Protein AF-A0A922X7L0-F1 (afdb_monomer)

Mean predicted aligned error: 18.0 Å

Solvent-accessible surface area (backbone atoms only — not comparable to full-atom values): 9775 Å² total; per-residue (Å²): 135,50,64,59,66,60,58,49,16,54,73,74,74,40,51,53,68,55,47,50,56,47,32,72,72,34,65,66,56,36,52,51,52,53,48,41,45,50,49,33,52,53,52,50,53,51,50,48,55,57,44,34,72,36,82,92,34,48,67,51,37,51,53,50,52,52,53,50,53,50,48,47,63,76,63,40,82,80,62,70,49,73,66,52,47,51,48,54,53,48,52,54,50,51,53,54,47,55,74,72,38,87,50,66,68,62,35,51,55,52,52,54,52,52,51,52,54,48,51,62,74,67,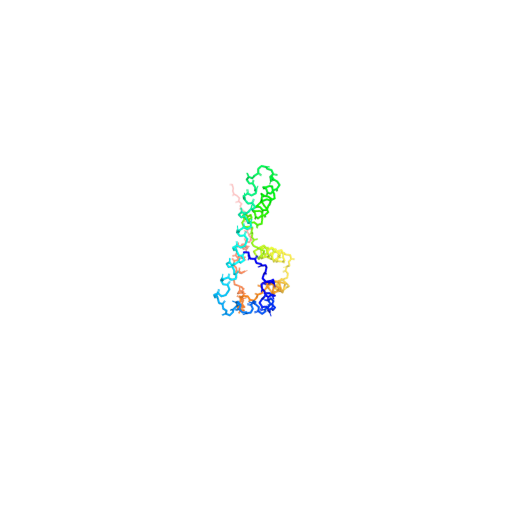50,83,79,74,79,93,69,82,78,79,78,74,88,79,82,83,86,83,85,84,86,87,87,86,85,88,81,90,87,80,86,87,91,79,89,134

Radius of gyration: 32.91 Å; Cα contacts (8 Å, |Δi|>4): 48; chains: 1; bounding box: 46×51×121 Å

Structure (mmCIF, N/CA/C/O backbone):
data_AF-A0A922X7L0-F1
#
_entry.id   AF-A0A922X7L0-F1
#
loop_
_atom_site.group_PDB
_atom_site.id
_atom_site.type_symbol
_atom_site.label_atom_id
_atom_site.label_alt_id
_atom_site.label_comp_id
_atom_site.label_asym_id
_atom_site.label_entity_id
_atom_site.label_seq_id
_atom_site.pdbx_PDB_ins_code
_atom_site.Cartn_x
_atom_site.Cartn_y
_atom_site.Cartn_z
_atom_site.occupancy
_atom_site.B_iso_or_equiv
_atom_site.auth_seq_id
_atom_site.auth_comp_id
_atom_site.auth_asym_id
_atom_site.auth_atom_id
_atom_site.pdbx_PDB_model_num
ATOM 1 N N . MET A 1 1 ? 11.886 3.133 -18.805 1.00 52.38 1 MET A N 1
ATOM 2 C CA . MET A 1 1 ? 10.574 3.769 -18.567 1.00 52.38 1 MET A CA 1
ATOM 3 C C . MET A 1 1 ? 9.665 2.676 -18.043 1.00 52.38 1 MET A C 1
ATOM 5 O O . MET A 1 1 ? 9.386 1.767 -18.809 1.00 52.38 1 MET A O 1
ATOM 9 N N . GLY A 1 2 ? 9.304 2.674 -16.759 1.00 63.69 2 GLY A N 1
ATOM 10 C CA . GLY A 1 2 ? 8.230 1.783 -16.303 1.00 63.69 2 GLY A CA 1
ATOM 11 C C . GLY A 1 2 ? 6.895 2.478 -16.508 1.00 63.69 2 GLY A C 1
ATOM 12 O O . GLY A 1 2 ? 6.817 3.707 -16.455 1.00 63.69 2 GLY A O 1
ATOM 13 N N . CYS A 1 3 ? 5.872 1.694 -16.809 1.00 73.94 3 CYS A N 1
ATOM 14 C CA . CYS A 1 3 ? 4.507 2.164 -16.964 1.00 73.94 3 CYS A CA 1
ATOM 15 C C . CYS A 1 3 ? 3.641 1.555 -15.853 1.00 73.94 3 CYS A C 1
ATOM 17 O O . CYS A 1 3 ? 4.026 0.533 -15.282 1.00 73.94 3 CYS A O 1
ATOM 19 N N . PRO A 1 4 ? 2.493 2.169 -15.519 1.00 81.75 4 PRO A N 1
ATOM 20 C CA . PRO A 1 4 ? 1.528 1.550 -14.622 1.00 81.75 4 PRO A CA 1
ATOM 21 C C . PRO A 1 4 ? 1.101 0.179 -15.149 1.00 81.75 4 PRO A C 1
ATOM 23 O O . PRO A 1 4 ? 0.957 -0.002 -16.359 1.00 81.75 4 PRO A O 1
ATOM 26 N N . ARG A 1 5 ? 0.829 -0.759 -14.241 1.00 84.94 5 ARG A N 1
ATOM 27 C CA . ARG A 1 5 ? 0.503 -2.156 -14.561 1.00 84.94 5 ARG A CA 1
ATOM 28 C C . ARG A 1 5 ? -0.644 -2.293 -15.577 1.00 84.94 5 ARG A C 1
ATOM 30 O O . ARG A 1 5 ? -0.541 -3.069 -16.519 1.00 84.94 5 ARG A O 1
ATOM 37 N N . ALA A 1 6 ? -1.661 -1.433 -15.490 1.00 86.25 6 ALA A N 1
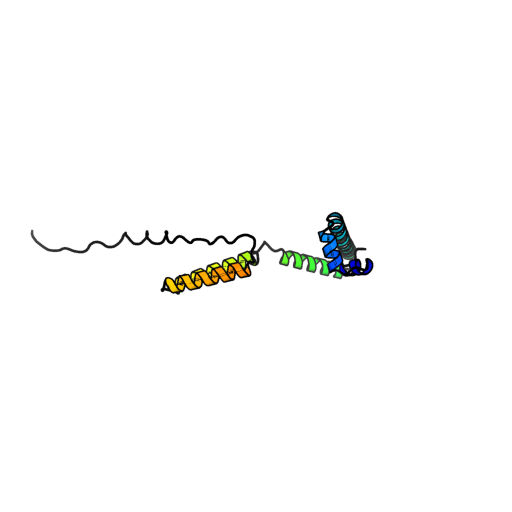ATOM 38 C CA . ALA A 1 6 ? -2.760 -1.362 -16.461 1.00 86.25 6 ALA A CA 1
ATOM 39 C C . ALA A 1 6 ? -2.319 -0.960 -17.885 1.00 86.25 6 ALA A C 1
ATOM 41 O O . ALA A 1 6 ? -2.850 -1.463 -18.874 1.00 86.25 6 ALA A O 1
ATOM 42 N N . ALA A 1 7 ? -1.340 -0.061 -18.009 1.00 84.44 7 ALA A N 1
ATOM 43 C CA . ALA A 1 7 ? -0.775 0.312 -19.304 1.00 84.44 7 ALA A CA 1
ATOM 44 C C . ALA A 1 7 ? 0.085 -0.822 -19.883 1.00 84.44 7 ALA A C 1
ATOM 46 O O . ALA A 1 7 ? 0.033 -1.065 -21.087 1.00 84.44 7 ALA A O 1
ATOM 47 N N . GLY A 1 8 ? 0.817 -1.539 -19.023 1.00 87.50 8 GLY A N 1
ATOM 48 C CA . GLY A 1 8 ? 1.550 -2.751 -19.392 1.00 87.50 8 GLY A CA 1
ATOM 49 C C . GLY A 1 8 ? 0.622 -3.859 -19.894 1.00 87.50 8 GLY A C 1
ATOM 50 O O . GLY A 1 8 ? 0.845 -4.388 -20.978 1.00 87.50 8 GLY A O 1
ATOM 51 N N . ALA A 1 9 ? -0.468 -4.136 -19.172 1.00 91.56 9 ALA A N 1
ATOM 52 C CA . ALA A 1 9 ? -1.484 -5.108 -19.578 1.00 91.56 9 ALA A CA 1
ATOM 53 C C . ALA A 1 9 ? -2.070 -4.766 -20.955 1.00 91.56 9 ALA A C 1
ATOM 55 O O . ALA A 1 9 ? -2.016 -5.578 -21.876 1.00 91.56 9 ALA A O 1
ATOM 56 N N . LYS A 1 10 ? -2.497 -3.509 -21.148 1.00 91.44 10 LYS A N 1
ATOM 57 C CA . LYS A 1 10 ? -3.008 -3.032 -22.441 1.00 91.44 10 LYS A CA 1
ATOM 58 C C . LYS A 1 10 ? -1.989 -3.186 -23.574 1.00 91.44 10 LYS A C 1
ATOM 60 O O . LYS A 1 10 ? -2.375 -3.526 -24.688 1.00 91.44 10 LYS A O 1
ATOM 65 N N . TYR A 1 11 ? -0.709 -2.923 -23.311 1.00 89.94 11 TYR A N 1
ATOM 66 C CA . TYR A 1 11 ? 0.358 -3.091 -24.302 1.00 89.94 11 TYR A CA 1
ATOM 67 C C . TYR A 1 11 ? 0.539 -4.557 -24.718 1.00 89.94 11 TYR A C 1
ATOM 69 O O . TYR A 1 11 ? 0.779 -4.836 -25.889 1.00 89.94 11 TYR A O 1
ATOM 77 N N . LEU A 1 12 ? 0.371 -5.482 -23.774 1.00 90.19 12 LEU A N 1
ATOM 78 C CA . LEU A 1 12 ? 0.431 -6.926 -24.005 1.00 90.19 12 LEU A CA 1
ATOM 79 C C . LEU A 1 12 ? -0.874 -7.507 -24.577 1.00 90.19 12 LEU A C 1
ATOM 81 O O . LEU A 1 12 ? -0.927 -8.696 -24.871 1.00 90.19 12 LEU A O 1
ATOM 85 N N . GLY A 1 13 ? -1.918 -6.689 -24.749 1.00 95.12 13 GLY A N 1
ATOM 86 C CA . GLY A 1 13 ? -3.237 -7.150 -25.186 1.00 95.12 13 GLY A CA 1
ATOM 87 C C . GLY A 1 13 ? -4.006 -7.933 -24.118 1.00 95.12 13 GLY A C 1
ATOM 88 O O . GLY A 1 13 ? -4.913 -8.677 -24.471 1.00 95.12 13 GLY A O 1
ATOM 89 N N . LEU A 1 14 ? -3.648 -7.762 -22.843 1.00 94.50 14 LEU A N 1
ATOM 90 C CA . LEU A 1 14 ? -4.268 -8.409 -21.686 1.00 94.50 14 LEU A CA 1
ATOM 91 C C . LEU A 1 14 ? -5.110 -7.416 -20.880 1.00 94.50 14 LEU A C 1
ATOM 93 O O . LEU A 1 14 ? -4.865 -6.201 -20.900 1.00 94.50 14 LEU A O 1
ATOM 97 N N . THR A 1 15 ? -6.059 -7.932 -20.102 1.00 96.00 15 THR A N 1
ATOM 98 C CA . THR A 1 15 ? -6.647 -7.162 -19.002 1.00 96.00 15 THR A CA 1
ATOM 99 C C . THR A 1 15 ? -5.704 -7.137 -17.788 1.00 96.00 15 THR A C 1
ATOM 101 O O . THR A 1 15 ? -4.814 -7.985 -17.664 1.00 96.00 15 THR A O 1
ATOM 104 N N . PRO A 1 16 ? -5.842 -6.157 -16.874 1.00 92.19 16 PRO A N 1
ATOM 105 C CA . PRO A 1 16 ? -5.063 -6.133 -15.636 1.00 92.19 16 PRO A CA 1
ATOM 106 C C . PRO A 1 16 ? -5.212 -7.415 -14.805 1.00 92.19 16 PRO A C 1
ATOM 108 O O . PRO A 1 16 ? -4.225 -7.905 -14.267 1.00 92.19 16 PRO A O 1
ATOM 111 N N . GLU A 1 17 ? -6.416 -7.982 -14.754 1.00 94.88 17 GLU A N 1
ATOM 112 C CA . GLU A 1 17 ? -6.723 -9.203 -14.006 1.00 94.88 17 GLU A CA 1
ATOM 113 C C . GLU A 1 17 ? -6.036 -10.430 -14.621 1.00 94.88 17 GLU A C 1
ATOM 115 O O . GLU A 1 17 ? -5.530 -11.287 -13.899 1.00 94.88 17 GLU A O 1
ATOM 120 N N . GLU A 1 18 ? -5.970 -10.507 -15.953 1.00 95.44 18 GLU A N 1
ATOM 121 C CA . GLU A 1 18 ? -5.248 -11.568 -16.664 1.00 95.44 18 GLU A CA 1
ATOM 122 C C . GLU A 1 18 ? -3.739 -11.485 -16.416 1.00 95.44 18 GLU A C 1
ATOM 124 O O . GLU A 1 18 ? -3.096 -12.504 -16.165 1.00 95.44 18 GLU A O 1
ATOM 129 N N . LEU A 1 19 ? -3.178 -10.272 -16.428 1.00 93.12 19 LEU A N 1
ATOM 130 C CA . LEU A 1 19 ? -1.767 -10.047 -16.117 1.00 93.12 19 LEU A CA 1
ATOM 131 C C . LEU A 1 19 ? -1.439 -10.409 -14.660 1.00 93.12 19 LEU A C 1
ATOM 133 O O . LEU A 1 19 ? -0.385 -10.985 -14.394 1.00 93.12 19 LEU A O 1
ATOM 137 N N . GLU A 1 20 ? -2.329 -10.096 -13.717 1.00 93.12 20 GLU A N 1
ATOM 138 C CA . GLU A 1 20 ? -2.176 -10.491 -12.312 1.00 93.12 20 GLU A CA 1
ATOM 139 C C . GLU A 1 20 ? -2.277 -12.005 -12.126 1.00 93.12 20 GLU A C 1
ATOM 141 O O . GLU A 1 20 ? -1.458 -12.589 -11.416 1.00 93.12 20 GLU A O 1
ATOM 146 N N . ALA A 1 21 ? -3.231 -12.652 -12.798 1.00 95.19 21 ALA A N 1
ATOM 147 C CA . ALA A 1 21 ? -3.358 -14.103 -12.780 1.00 95.19 21 ALA A CA 1
ATOM 148 C C . ALA A 1 21 ? -2.108 -14.790 -13.352 1.00 95.19 21 ALA A C 1
ATOM 150 O O . ALA A 1 21 ? -1.694 -15.826 -12.835 1.00 95.19 21 ALA A O 1
ATOM 151 N N . GLU A 1 22 ? -1.490 -14.213 -14.383 1.00 94.00 22 GLU A N 1
ATOM 152 C CA . GLU A 1 22 ? -0.262 -14.748 -14.969 1.00 94.00 22 GLU A CA 1
ATOM 153 C C . GLU A 1 22 ? 0.956 -14.521 -14.068 1.00 94.00 22 GLU A C 1
ATOM 155 O O . GLU A 1 22 ? 1.722 -15.451 -13.820 1.00 94.00 22 GLU A O 1
ATOM 160 N N . ALA A 1 23 ? 1.089 -13.333 -13.474 1.00 93.25 23 ALA A N 1
ATOM 161 C CA . ALA A 1 23 ? 2.131 -13.057 -12.485 1.00 93.25 23 ALA A CA 1
ATOM 162 C C . ALA A 1 23 ? 1.999 -13.942 -11.230 1.00 93.25 23 ALA A C 1
ATOM 164 O O . ALA A 1 23 ? 2.998 -14.284 -10.606 1.00 93.25 23 ALA A O 1
ATOM 165 N N . ALA A 1 24 ? 0.784 -14.352 -10.856 1.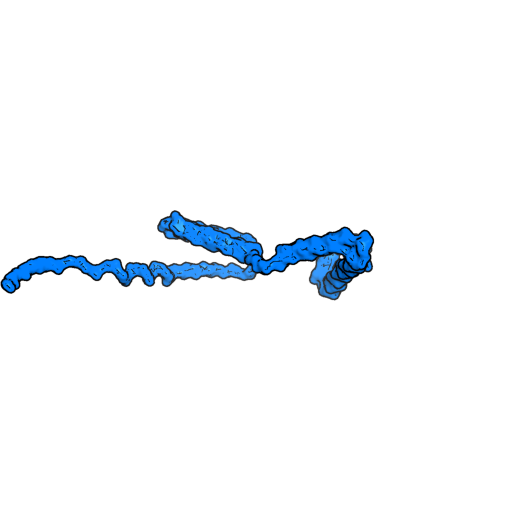00 94.88 24 ALA A N 1
ATOM 166 C CA . ALA A 1 24 ? 0.577 -15.293 -9.756 1.00 94.88 24 ALA A CA 1
ATOM 167 C C . ALA A 1 24 ? 1.044 -16.724 -10.087 1.00 94.88 24 ALA A C 1
ATOM 169 O O . ALA A 1 24 ? 1.359 -17.487 -9.173 1.00 94.88 24 ALA A O 1
ATOM 170 N N . ARG A 1 25 ? 1.081 -17.102 -11.373 1.00 95.38 25 ARG A N 1
ATOM 171 C CA . ARG A 1 25 ? 1.543 -18.424 -11.834 1.00 95.38 25 ARG A CA 1
ATOM 172 C C . ARG A 1 25 ? 3.042 -18.457 -12.116 1.00 95.38 25 ARG A C 1
ATOM 174 O O . ARG A 1 25 ? 3.670 -19.483 -11.868 1.00 95.38 25 ARG A O 1
ATOM 181 N N . ASP A 1 26 ? 3.603 -17.361 -12.623 1.00 96.00 26 ASP A N 1
ATOM 182 C CA . ASP A 1 26 ? 5.023 -17.232 -12.951 1.00 96.00 26 ASP A CA 1
ATOM 183 C C . ASP A 1 26 ? 5.736 -16.263 -11.992 1.00 96.00 26 ASP A C 1
ATOM 185 O O . ASP A 1 26 ? 5.660 -15.036 -12.101 1.00 96.00 26 ASP A O 1
ATOM 189 N N . GLU A 1 27 ? 6.497 -16.836 -11.057 1.00 94.69 27 GLU A N 1
ATOM 190 C CA . GLU A 1 27 ? 7.262 -16.080 -10.063 1.00 94.69 27 GLU A CA 1
ATOM 191 C C . GLU A 1 27 ? 8.365 -15.210 -10.699 1.00 94.69 27 GLU A C 1
ATOM 193 O O . GLU A 1 27 ? 8.712 -14.148 -10.171 1.00 94.69 27 GLU A O 1
ATOM 198 N N . THR A 1 28 ? 8.925 -15.635 -11.837 1.00 95.62 28 THR A N 1
ATOM 199 C CA . THR A 1 28 ? 9.933 -14.856 -12.569 1.00 95.62 28 THR A CA 1
ATOM 200 C C . THR A 1 28 ? 9.293 -13.601 -13.141 1.00 95.62 28 THR A C 1
ATOM 202 O O . THR A 1 28 ? 9.791 -12.499 -12.894 1.00 95.62 28 THR A O 1
ATOM 205 N N . LEU A 1 29 ? 8.150 -13.752 -13.816 1.00 91.81 29 LEU A N 1
ATOM 206 C CA . LEU A 1 29 ? 7.371 -12.631 -14.336 1.00 91.81 29 LEU A CA 1
ATOM 207 C C . LEU A 1 29 ? 6.996 -11.651 -13.219 1.00 91.81 29 LEU A C 1
ATOM 209 O O . LEU A 1 29 ? 7.188 -10.445 -13.373 1.00 91.81 29 LEU A O 1
ATOM 213 N N . ALA A 1 30 ? 6.531 -12.147 -12.068 1.00 91.00 30 ALA A N 1
ATOM 214 C CA . ALA A 1 30 ? 6.196 -11.301 -10.922 1.00 91.00 30 ALA A CA 1
ATOM 215 C C . ALA A 1 30 ? 7.392 -10.468 -10.430 1.00 91.00 30 ALA A C 1
ATOM 217 O O . ALA A 1 30 ? 7.258 -9.267 -10.172 1.00 91.00 30 ALA A O 1
ATOM 218 N N . LYS A 1 31 ? 8.579 -11.080 -10.326 1.00 92.62 31 LYS A N 1
ATOM 219 C CA . LYS A 1 31 ? 9.811 -10.388 -9.914 1.00 92.62 31 LYS A CA 1
ATOM 220 C C . LYS A 1 31 ? 10.245 -9.343 -10.935 1.00 92.62 31 LYS A C 1
ATOM 222 O O . LYS A 1 31 ? 10.643 -8.244 -10.547 1.00 92.62 31 LYS A O 1
ATOM 227 N N . GLU A 1 32 ? 10.178 -9.663 -12.222 1.00 90.56 32 GLU A N 1
ATOM 228 C CA . GLU A 1 32 ? 10.527 -8.730 -13.295 1.00 90.56 32 GLU A CA 1
ATOM 229 C C . GLU A 1 32 ? 9.566 -7.544 -13.353 1.00 90.56 32 GLU A C 1
ATOM 231 O O . GLU A 1 32 ? 10.014 -6.399 -13.458 1.00 90.56 32 GLU A O 1
ATOM 236 N N . LEU A 1 33 ? 8.268 -7.800 -13.193 1.00 88.94 33 LEU A N 1
ATOM 237 C CA . LEU A 1 33 ? 7.226 -6.781 -13.137 1.00 88.94 33 LEU A CA 1
ATOM 238 C C . LEU A 1 33 ? 7.461 -5.825 -11.958 1.00 88.94 33 LEU A C 1
ATOM 240 O O . LEU A 1 33 ? 7.551 -4.610 -12.149 1.00 88.94 33 LEU A O 1
ATOM 244 N N . LEU A 1 34 ? 7.668 -6.372 -10.755 1.00 87.75 34 LEU A N 1
ATOM 245 C CA . LEU A 1 34 ? 7.960 -5.585 -9.556 1.00 87.75 34 LEU A CA 1
ATOM 246 C C . LEU A 1 34 ? 9.250 -4.768 -9.719 1.00 87.75 34 LEU A C 1
ATOM 248 O O . LEU A 1 34 ? 9.310 -3.590 -9.359 1.00 87.75 34 LEU A O 1
ATOM 252 N N . ARG A 1 35 ? 10.293 -5.373 -10.299 1.00 88.38 35 ARG A N 1
ATOM 253 C CA . ARG A 1 35 ? 11.561 -4.693 -10.578 1.00 88.38 35 ARG A CA 1
ATOM 254 C C . ARG A 1 35 ? 11.378 -3.556 -11.577 1.00 88.38 35 ARG A C 1
ATOM 256 O O . ARG A 1 35 ? 11.967 -2.491 -11.381 1.00 88.38 35 ARG A O 1
ATOM 263 N N . ALA A 1 36 ? 10.601 -3.755 -12.638 1.00 86.31 36 ALA A N 1
ATOM 264 C CA . ALA A 1 36 ? 10.340 -2.738 -13.652 1.00 86.31 36 ALA A CA 1
ATOM 265 C C . ALA A 1 36 ? 9.583 -1.536 -13.064 1.00 86.31 36 ALA A C 1
ATOM 267 O O . ALA A 1 36 ? 9.972 -0.386 -13.300 1.00 86.31 36 ALA A O 1
ATOM 268 N N . GLU A 1 37 ? 8.564 -1.797 -12.243 1.00 84.31 37 GLU A N 1
ATOM 269 C CA . GLU A 1 37 ? 7.800 -0.779 -11.514 1.00 84.31 37 GLU A CA 1
ATOM 270 C C . GLU A 1 37 ? 8.703 -0.005 -10.542 1.00 84.31 37 GLU A C 1
ATOM 272 O O . GLU A 1 37 ? 8.801 1.224 -10.617 1.00 84.31 37 GLU A O 1
ATOM 277 N N . GLY A 1 38 ? 9.456 -0.720 -9.701 1.00 82.44 38 GLY A N 1
ATOM 278 C CA . GLY A 1 38 ? 10.391 -0.120 -8.749 1.00 82.44 38 GLY A CA 1
ATOM 279 C C . GLY A 1 38 ? 11.482 0.710 -9.430 1.00 82.44 38 GLY A C 1
ATOM 280 O O . GLY A 1 38 ? 11.797 1.814 -8.989 1.00 82.44 38 GLY A O 1
ATOM 281 N N . THR A 1 39 ? 12.017 0.240 -10.559 1.00 85.06 39 THR A N 1
ATOM 282 C CA . THR A 1 39 ? 13.049 0.963 -11.323 1.00 85.06 39 THR A CA 1
ATOM 283 C C . THR A 1 39 ? 12.537 2.312 -11.826 1.00 85.06 39 THR A C 1
ATOM 285 O O . THR A 1 39 ? 13.268 3.302 -11.796 1.00 85.06 39 THR A O 1
ATOM 288 N N . ALA A 1 40 ? 11.281 2.390 -12.271 1.00 76.31 40 ALA A N 1
ATOM 289 C CA . ALA A 1 40 ? 10.696 3.644 -12.738 1.00 76.31 40 ALA A CA 1
ATOM 290 C C . ALA A 1 40 ? 10.531 4.664 -11.613 1.00 76.31 40 ALA A C 1
ATOM 292 O O . ALA A 1 40 ? 10.864 5.837 -11.794 1.00 76.31 40 ALA A O 1
ATOM 293 N N . VAL A 1 41 ? 10.082 4.198 -10.447 1.00 80.50 41 VAL A N 1
ATOM 294 C CA . VAL A 1 41 ? 9.966 5.023 -9.243 1.00 80.50 41 VAL A CA 1
ATOM 295 C C . VAL A 1 41 ? 11.342 5.538 -8.818 1.00 80.50 41 VAL A C 1
ATOM 297 O O . VAL A 1 41 ? 11.514 6.745 -8.649 1.00 80.50 41 VAL A O 1
ATOM 300 N N . LEU A 1 42 ? 12.353 4.666 -8.746 1.00 83.56 42 LEU A N 1
ATOM 301 C CA . LEU A 1 42 ? 13.724 5.048 -8.384 1.00 83.56 42 LEU A CA 1
ATOM 302 C C . LEU A 1 42 ? 14.327 6.073 -9.352 1.00 83.56 42 LEU A C 1
ATOM 304 O O . LEU A 1 42 ? 14.957 7.039 -8.920 1.00 83.56 42 LEU A O 1
ATOM 308 N N . LEU A 1 43 ? 14.113 5.901 -10.659 1.00 83.06 43 LEU A N 1
ATOM 309 C CA . LEU A 1 43 ? 14.554 6.868 -11.666 1.00 83.06 43 LEU A CA 1
ATOM 310 C C . LEU A 1 43 ? 13.867 8.224 -11.483 1.00 83.06 43 LEU A C 1
ATOM 312 O O . LEU A 1 43 ? 14.532 9.260 -11.545 1.00 83.06 43 LEU A O 1
ATOM 316 N N . HIS A 1 44 ? 12.556 8.231 -11.227 1.00 81.12 44 HIS A N 1
ATOM 317 C CA . HIS A 1 44 ? 11.813 9.462 -10.978 1.00 81.12 44 HIS A CA 1
ATOM 318 C C . HIS A 1 44 ? 12.315 10.178 -9.718 1.00 81.12 44 HIS A C 1
ATOM 320 O O . HIS A 1 44 ? 12.619 11.368 -9.774 1.00 81.12 44 HIS A O 1
ATOM 326 N N . MET A 1 45 ? 12.509 9.449 -8.616 1.00 82.00 45 MET A N 1
ATOM 327 C CA . MET A 1 45 ? 13.095 9.989 -7.383 1.00 82.00 45 MET A CA 1
ATOM 328 C C . MET A 1 45 ? 14.504 10.545 -7.623 1.00 82.00 45 MET A C 1
ATOM 330 O O . MET A 1 45 ? 14.842 11.619 -7.127 1.00 82.00 45 MET A O 1
ATOM 334 N N . GLY A 1 46 ? 15.319 9.869 -8.437 1.00 86.31 46 GLY A N 1
ATOM 335 C CA . GLY A 1 46 ? 16.632 10.364 -8.851 1.00 86.31 46 GLY A CA 1
ATOM 336 C C . GLY A 1 46 ? 16.558 11.691 -9.613 1.00 86.31 46 GLY A C 1
ATOM 337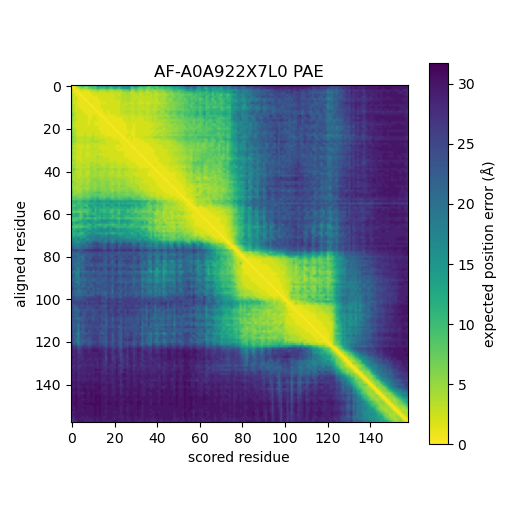 O O . GLY A 1 46 ? 17.370 12.584 -9.369 1.00 86.31 46 GLY A O 1
ATOM 338 N N . ASN A 1 47 ? 15.572 11.852 -10.499 1.00 84.44 47 ASN A N 1
ATOM 339 C CA . ASN A 1 47 ? 15.347 13.098 -11.235 1.00 84.44 47 ASN A CA 1
ATOM 340 C C . ASN A 1 47 ? 14.871 14.229 -10.317 1.00 84.44 47 ASN A C 1
ATOM 342 O O . ASN A 1 47 ? 15.399 15.335 -10.407 1.00 84.44 47 ASN A O 1
ATOM 346 N N . VAL A 1 48 ? 13.940 13.945 -9.401 1.00 82.56 48 VAL A N 1
ATOM 347 C CA . VAL A 1 48 ? 13.489 14.901 -8.377 1.00 82.56 48 VAL A CA 1
ATOM 348 C C . VAL A 1 48 ? 14.668 15.356 -7.525 1.00 82.56 48 VAL A C 1
ATOM 350 O O . VAL A 1 48 ? 14.865 16.554 -7.359 1.00 82.56 48 VAL A O 1
ATOM 353 N N . ARG A 1 49 ? 15.508 14.426 -7.055 1.00 84.38 49 ARG A N 1
ATOM 354 C CA . ARG A 1 49 ? 16.709 14.748 -6.271 1.00 84.38 49 ARG A CA 1
ATOM 355 C C . ARG A 1 49 ? 17.683 15.636 -7.044 1.00 84.38 49 ARG A C 1
ATOM 357 O O . ARG A 1 49 ? 18.213 16.588 -6.483 1.00 84.38 49 ARG A O 1
ATOM 364 N N . LYS A 1 50 ? 17.931 15.338 -8.324 1.00 87.25 50 LYS A N 1
ATOM 365 C CA . LYS A 1 50 ? 18.792 16.172 -9.180 1.00 87.25 50 LYS A CA 1
ATOM 366 C C . LYS A 1 50 ? 18.217 17.576 -9.355 1.00 87.25 50 LYS A C 1
ATOM 368 O O . LYS A 1 50 ? 18.960 18.539 -9.220 1.00 87.25 50 LYS A O 1
ATOM 373 N N . ALA A 1 51 ? 16.916 17.685 -9.619 1.00 86.38 51 ALA A N 1
ATOM 37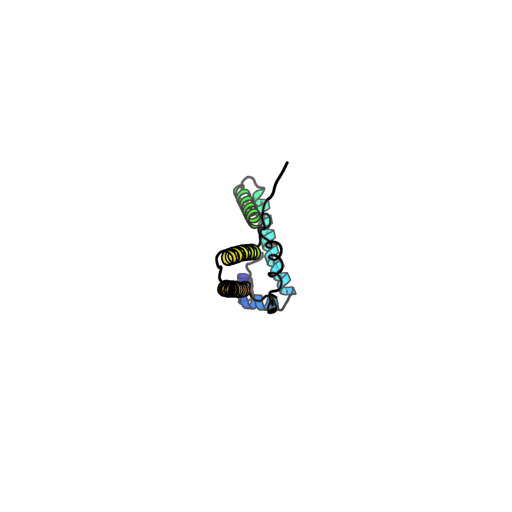4 C CA . ALA A 1 51 ? 16.239 18.970 -9.752 1.00 86.38 51 ALA A CA 1
ATOM 375 C C . ALA A 1 51 ? 16.250 19.756 -8.435 1.00 86.38 51 ALA A C 1
ATOM 377 O O . ALA A 1 51 ? 16.501 20.951 -8.456 1.00 86.38 51 ALA A O 1
ATOM 378 N N . ALA A 1 52 ? 16.064 19.092 -7.294 1.00 84.12 52 ALA A N 1
ATOM 379 C CA . ALA A 1 52 ? 16.085 19.713 -5.972 1.00 84.12 52 ALA A CA 1
ATOM 380 C C . ALA A 1 52 ? 17.448 20.323 -5.583 1.00 84.12 52 ALA A C 1
ATOM 382 O O . ALA A 1 52 ? 17.504 21.171 -4.693 1.00 84.12 52 ALA A O 1
ATOM 383 N N . ASN A 1 53 ? 18.536 19.906 -6.238 1.00 83.69 53 ASN A N 1
ATOM 384 C CA . ASN A 1 53 ? 19.872 20.478 -6.046 1.00 83.69 53 ASN A CA 1
ATOM 385 C C . ASN A 1 53 ? 20.121 21.740 -6.894 1.00 83.69 53 ASN A C 1
ATOM 387 O O . ASN A 1 53 ? 21.138 22.400 -6.698 1.00 83.69 53 ASN A O 1
ATOM 391 N N . ASP A 1 54 ? 19.242 22.063 -7.846 1.00 90.44 54 ASP A N 1
ATOM 392 C CA . ASP A 1 54 ? 19.297 23.314 -8.606 1.00 90.44 54 ASP A CA 1
ATOM 393 C C . ASP A 1 54 ? 18.502 24.391 -7.858 1.00 90.44 54 ASP A C 1
ATOM 395 O O . ASP A 1 54 ? 17.300 24.250 -7.627 1.00 90.44 54 ASP A O 1
ATOM 399 N N . GLU A 1 55 ? 19.170 25.489 -7.507 1.00 84.31 55 GLU A N 1
ATOM 400 C CA . GLU A 1 55 ? 18.597 26.614 -6.763 1.00 84.31 55 GLU A CA 1
ATOM 401 C C . GLU A 1 55 ? 17.348 27.204 -7.447 1.00 84.31 55 GLU A C 1
ATOM 403 O O . GLU A 1 55 ? 16.409 27.653 -6.785 1.00 84.31 55 GLU A O 1
ATOM 408 N N . LYS A 1 56 ? 17.265 27.120 -8.782 1.00 91.00 56 LYS A N 1
ATOM 409 C CA . LYS A 1 56 ? 16.100 27.591 -9.551 1.00 91.00 56 LYS A CA 1
ATOM 410 C C . LYS A 1 56 ? 14.849 26.735 -9.336 1.00 91.00 56 LYS A C 1
ATOM 412 O O . LYS A 1 56 ? 13.737 27.211 -9.560 1.00 91.00 56 LYS A O 1
ATOM 417 N N . ASN A 1 57 ? 15.013 25.498 -8.869 1.00 89.62 57 ASN A N 1
ATOM 418 C CA . ASN A 1 57 ? 13.956 24.501 -8.708 1.00 89.62 57 ASN A CA 1
ATOM 419 C C . ASN A 1 57 ? 13.596 24.254 -7.233 1.00 89.62 57 ASN A C 1
ATOM 421 O O . ASN A 1 57 ? 13.151 23.163 -6.878 1.00 89.62 57 ASN A O 1
ATOM 425 N N . TRP A 1 58 ? 13.726 25.269 -6.372 1.00 83.31 58 TRP A N 1
ATOM 426 C CA . TRP A 1 58 ? 13.469 25.163 -4.926 1.00 83.31 58 TRP A CA 1
ATOM 427 C C . TRP A 1 58 ? 12.106 24.544 -4.561 1.00 83.31 58 TRP A C 1
ATOM 429 O O . TRP A 1 58 ? 11.982 23.863 -3.544 1.00 83.31 58 TRP A O 1
ATOM 439 N N . ARG A 1 59 ? 11.077 24.727 -5.401 1.00 87.88 59 ARG A N 1
ATOM 440 C CA . ARG A 1 59 ? 9.744 24.125 -5.205 1.00 87.88 59 ARG A CA 1
ATOM 441 C C . ARG A 1 59 ? 9.770 22.599 -5.246 1.00 87.88 59 ARG A C 1
ATOM 443 O O . ARG A 1 59 ? 9.010 21.965 -4.524 1.00 87.88 59 ARG A O 1
ATOM 450 N N . THR A 1 60 ? 10.651 22.014 -6.052 1.00 84.69 60 THR A N 1
ATOM 451 C CA . THR A 1 60 ? 10.847 20.562 -6.115 1.00 84.69 60 THR A CA 1
ATOM 452 C C . THR A 1 60 ? 11.450 20.041 -4.813 1.00 84.69 60 THR A C 1
ATOM 454 O O . THR A 1 60 ? 11.032 18.996 -4.319 1.00 84.69 60 THR A O 1
ATOM 457 N N . SER A 1 61 ? 12.380 20.792 -4.217 1.00 74.69 61 SER A N 1
ATOM 458 C CA . SER A 1 61 ? 12.974 20.477 -2.913 1.00 74.69 61 SER A CA 1
ATOM 459 C C . SER A 1 61 ? 11.940 20.567 -1.790 1.00 74.69 61 SER A C 1
ATOM 461 O O . SER A 1 61 ? 11.874 19.672 -0.953 1.00 74.69 61 SER A O 1
ATOM 463 N N . VAL A 1 62 ? 11.090 21.602 -1.802 1.00 83.44 62 VAL A N 1
ATOM 464 C CA . VAL A 1 62 ? 9.984 21.751 -0.838 1.00 83.44 62 VAL A CA 1
ATOM 465 C C . VAL A 1 62 ? 8.985 20.604 -0.967 1.00 83.44 62 VAL A C 1
ATOM 467 O O . VAL A 1 62 ? 8.700 19.947 0.029 1.00 83.44 62 VAL A O 1
ATOM 470 N N . TRP A 1 63 ? 8.531 20.291 -2.185 1.00 87.56 63 TRP A N 1
ATOM 471 C CA . TRP A 1 63 ? 7.635 19.157 -2.427 1.00 87.56 63 TRP A CA 1
ATOM 472 C C . TRP A 1 63 ? 8.235 17.834 -1.935 1.00 87.56 63 TRP A C 1
ATOM 474 O O . TRP A 1 63 ? 7.558 17.037 -1.288 1.00 87.56 63 TRP A O 1
ATOM 484 N N . TRP A 1 64 ? 9.522 17.598 -2.202 1.00 81.31 64 TRP A N 1
ATOM 485 C CA . TRP A 1 64 ? 10.210 16.396 -1.740 1.00 81.31 64 TRP A CA 1
ATOM 486 C C . TRP A 1 64 ? 10.227 16.288 -0.208 1.00 81.31 64 TRP A C 1
ATOM 488 O O . TRP A 1 64 ? 9.894 15.237 0.340 1.00 81.31 64 TRP A O 1
ATOM 498 N N . LEU A 1 65 ? 10.566 17.379 0.486 1.00 76.62 65 LEU A N 1
ATOM 499 C CA . LEU A 1 65 ? 10.576 17.435 1.950 1.00 76.62 65 LEU A CA 1
ATOM 500 C C . LEU A 1 65 ? 9.175 17.238 2.545 1.00 76.62 65 LEU A C 1
ATOM 502 O O . LEU A 1 65 ? 9.033 16.542 3.547 1.00 76.62 65 LEU A O 1
ATOM 506 N N . GLU A 1 66 ? 8.134 17.790 1.919 1.00 84.56 66 GLU A N 1
ATOM 507 C CA . GLU A 1 66 ? 6.740 17.565 2.320 1.00 84.56 66 GLU A CA 1
ATOM 508 C C . GLU A 1 66 ? 6.346 16.092 2.191 1.00 84.56 66 GLU A C 1
ATOM 510 O O . GLU A 1 66 ? 5.727 15.532 3.096 1.00 84.56 66 GLU A O 1
ATOM 515 N N . GLN A 1 67 ? 6.729 15.440 1.092 1.00 83.69 67 GLN A N 1
ATOM 516 C CA . GLN A 1 67 ? 6.468 14.016 0.897 1.00 83.69 67 GLN A CA 1
ATOM 517 C C . GLN A 1 67 ? 7.202 13.160 1.924 1.00 83.69 67 GLN A C 1
ATOM 519 O O . GLN A 1 67 ? 6.604 12.238 2.476 1.00 83.69 67 GLN A O 1
ATOM 524 N N . GLN A 1 68 ? 8.457 13.488 2.227 1.00 75.69 68 GLN A N 1
ATOM 525 C CA . GLN A 1 68 ? 9.218 12.794 3.258 1.00 75.69 68 GLN A CA 1
ATOM 526 C C . GLN A 1 68 ? 8.584 12.987 4.640 1.00 75.69 68 GLN A C 1
ATOM 528 O O . GLN A 1 68 ? 8.313 12.005 5.313 1.00 75.69 68 GLN A O 1
ATOM 533 N N . ALA A 1 69 ? 8.196 14.209 5.009 1.00 74.75 69 ALA A N 1
ATOM 534 C CA . ALA A 1 69 ? 7.491 14.468 6.264 1.00 74.75 69 ALA A CA 1
ATOM 535 C C . ALA A 1 69 ? 6.122 13.764 6.344 1.00 74.75 69 ALA A C 1
ATOM 537 O O . ALA A 1 69 ? 5.699 13.350 7.423 1.00 74.75 69 ALA A O 1
ATOM 538 N N . ARG A 1 70 ? 5.400 13.621 5.223 1.00 78.75 70 ARG A N 1
ATOM 539 C CA . ARG A 1 70 ? 4.157 12.833 5.159 1.00 78.75 70 ARG A CA 1
ATOM 540 C C . ARG A 1 70 ? 4.422 11.349 5.375 1.00 78.75 70 ARG A C 1
ATOM 542 O O . ARG A 1 70 ? 3.662 10.720 6.105 1.00 78.75 70 ARG A O 1
ATOM 549 N N . LEU A 1 71 ? 5.471 10.809 4.756 1.00 76.62 71 LEU A N 1
ATOM 550 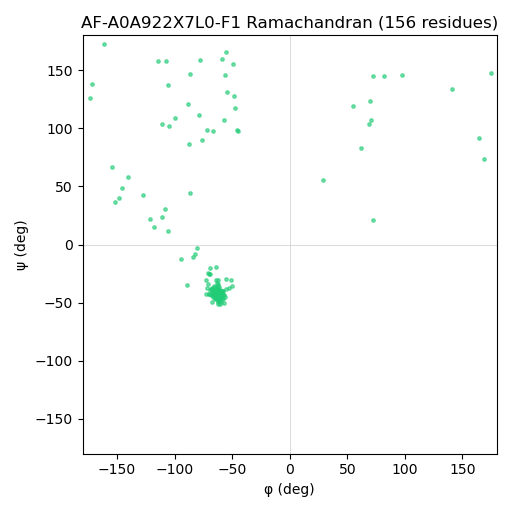C CA . LEU A 1 71 ? 5.890 9.427 4.965 1.00 76.62 71 LEU A CA 1
ATOM 551 C C . LEU A 1 71 ? 6.349 9.219 6.406 1.00 76.62 71 LEU A C 1
ATOM 553 O O . LEU A 1 71 ? 5.867 8.297 7.040 1.00 76.62 71 LEU A O 1
ATOM 557 N N . ASP A 1 72 ? 7.162 10.104 6.970 1.00 67.44 72 ASP A N 1
ATOM 558 C CA . ASP A 1 72 ? 7.621 10.020 8.360 1.00 67.44 72 ASP A CA 1
ATOM 559 C C . ASP A 1 72 ? 6.454 10.121 9.353 1.00 67.44 72 ASP A C 1
ATOM 561 O O . ASP A 1 72 ? 6.444 9.428 10.362 1.00 67.44 72 ASP A O 1
ATOM 565 N N . LYS A 1 73 ? 5.420 10.924 9.058 1.00 66.88 73 LYS A N 1
ATOM 566 C CA . LYS A 1 73 ? 4.172 10.949 9.843 1.00 66.88 73 LYS A CA 1
ATOM 567 C C . LYS A 1 73 ? 3.353 9.670 9.687 1.00 66.88 73 LYS A C 1
ATOM 569 O O . LYS A 1 73 ? 2.771 9.208 10.661 1.00 66.88 73 LYS A O 1
ATOM 574 N N . ALA A 1 74 ? 3.297 9.108 8.481 1.00 62.56 74 ALA A N 1
ATOM 575 C CA . ALA A 1 74 ? 2.652 7.820 8.231 1.00 62.56 74 ALA A CA 1
ATOM 576 C C . ALA A 1 74 ? 3.436 6.646 8.849 1.00 62.56 74 ALA A C 1
ATOM 578 O O . ALA A 1 74 ? 2.845 5.623 9.174 1.00 62.56 74 ALA A O 1
ATOM 579 N N . THR A 1 75 ? 4.745 6.820 9.043 1.00 59.12 75 THR A N 1
ATOM 580 C CA . THR A 1 75 ? 5.701 5.842 9.585 1.00 59.12 75 THR A CA 1
ATOM 581 C C . THR A 1 75 ? 6.204 6.263 10.972 1.00 59.12 75 THR A C 1
ATOM 583 O O . THR A 1 75 ? 7.299 5.873 11.377 1.00 59.12 75 THR A O 1
ATOM 586 N N . GLY A 1 76 ? 5.434 7.093 11.694 1.00 55.66 76 GLY A N 1
ATOM 587 C CA . GLY A 1 76 ? 5.760 7.525 13.057 1.00 55.66 76 GLY A CA 1
ATOM 588 C C . GLY A 1 76 ? 5.969 6.324 13.989 1.00 55.66 76 GLY A C 1
ATOM 589 O O . GLY A 1 76 ? 5.613 5.210 13.598 1.00 55.66 76 GLY A O 1
ATOM 590 N N . PRO A 1 77 ? 6.551 6.514 15.199 1.00 53.91 77 PRO A N 1
ATOM 591 C CA . PRO A 1 77 ? 6.852 5.410 16.115 1.00 53.91 77 PRO A CA 1
ATOM 592 C C . PRO A 1 77 ? 5.619 4.530 16.201 1.00 53.91 77 PRO A C 1
ATOM 594 O O . PRO A 1 77 ? 4.563 5.063 16.533 1.00 53.91 77 PRO A O 1
ATOM 597 N N . ALA A 1 78 ? 5.761 3.270 15.771 1.00 60.00 78 ALA A N 1
ATOM 598 C CA . ALA A 1 78 ? 4.651 2.388 15.448 1.00 60.00 78 ALA A CA 1
ATOM 599 C C . ALA A 1 78 ? 3.605 2.472 16.559 1.00 60.00 78 ALA A C 1
ATOM 601 O O . ALA A 1 78 ? 3.767 1.889 17.630 1.00 60.00 78 ALA A O 1
ATOM 602 N N . GLY A 1 79 ? 2.565 3.276 16.318 1.00 59.56 79 GLY A N 1
ATOM 603 C CA . GLY A 1 79 ? 1.382 3.243 17.151 1.00 59.56 79 GLY A CA 1
ATOM 604 C C . GLY A 1 79 ? 0.832 1.823 17.087 1.00 59.56 79 GLY A C 1
ATOM 605 O O . GLY A 1 79 ? 1.163 1.098 16.139 1.00 59.56 79 GLY A O 1
ATOM 606 N N . PRO A 1 80 ? 0.011 1.411 18.065 1.00 63.53 80 PRO A N 1
ATOM 607 C CA . PRO A 1 80 ? -0.660 0.127 17.963 1.00 63.53 80 PRO A CA 1
ATOM 608 C C . PRO A 1 80 ? -1.286 0.041 16.572 1.00 63.53 80 PRO A C 1
ATOM 610 O O . PRO A 1 80 ? -1.952 0.979 16.114 1.00 63.53 80 PRO A O 1
ATOM 613 N N . SER A 1 81 ? -0.989 -1.045 15.864 1.00 73.44 81 SER A N 1
ATOM 614 C CA . SER A 1 81 ? -1.614 -1.330 14.579 1.00 73.44 81 SER A CA 1
ATOM 615 C C . SER A 1 81 ? -3.129 -1.183 14.720 1.00 73.44 81 SER A C 1
ATOM 617 O O . SER A 1 81 ? -3.679 -1.341 15.810 1.00 73.44 81 SER A O 1
ATOM 619 N N . LEU A 1 82 ? -3.843 -0.902 13.626 1.00 74.62 82 LEU A N 1
ATOM 620 C CA . LEU A 1 82 ? -5.304 -0.769 13.683 1.00 74.62 82 LEU A CA 1
ATOM 621 C C . LEU A 1 82 ? -5.959 -1.973 14.389 1.00 74.62 82 LEU A C 1
ATOM 623 O O . LEU A 1 82 ? -6.912 -1.802 15.139 1.00 74.62 82 LEU A O 1
ATOM 627 N N . GLN A 1 83 ? -5.402 -3.171 14.202 1.00 73.75 83 GLN A N 1
ATOM 628 C CA . GLN A 1 83 ? -5.838 -4.388 14.885 1.00 73.75 83 GLN A CA 1
ATOM 629 C C . GLN A 1 83 ? -5.600 -4.336 16.400 1.00 73.75 83 GLN A C 1
ATOM 631 O O . GLN A 1 83 ? -6.504 -4.653 17.169 1.00 73.75 83 GLN A O 1
ATOM 636 N N . GLU A 1 84 ? -4.417 -3.913 16.840 1.00 75.81 84 GLU A N 1
ATOM 637 C CA . GLU A 1 84 ? -4.097 -3.763 18.264 1.00 75.81 84 GLU A CA 1
ATOM 638 C C . GLU A 1 84 ? -4.945 -2.674 18.927 1.00 75.81 84 GLU A C 1
ATOM 640 O O . GLU A 1 84 ? -5.457 -2.897 20.020 1.00 75.81 84 GLU A O 1
ATOM 645 N N . ALA A 1 85 ? -5.163 -1.545 18.248 1.00 79.31 85 ALA A N 1
ATOM 646 C CA . ALA A 1 85 ? -5.997 -0.454 18.746 1.00 79.31 85 ALA A CA 1
ATOM 647 C C . ALA A 1 85 ? -7.476 -0.866 18.869 1.00 79.31 85 ALA A C 1
ATOM 649 O O . ALA A 1 85 ? -8.143 -0.521 19.844 1.00 79.31 85 ALA A O 1
ATOM 650 N N . VAL A 1 86 ? -7.993 -1.631 17.899 1.00 82.75 86 VAL A N 1
ATOM 651 C CA . VAL A 1 86 ? -9.355 -2.186 17.951 1.00 82.75 86 VAL A CA 1
ATOM 652 C C . VAL A 1 86 ? -9.482 -3.214 19.074 1.00 82.75 86 VAL A C 1
ATOM 654 O O . VAL A 1 86 ? -10.457 -3.166 19.823 1.00 82.75 86 VAL A O 1
ATOM 657 N N . ARG A 1 87 ? -8.493 -4.102 19.241 1.00 81.81 87 ARG A N 1
ATOM 658 C CA . ARG A 1 87 ? -8.467 -5.074 20.343 1.00 81.81 87 ARG A CA 1
ATOM 659 C C . ARG A 1 87 ? -8.472 -4.375 21.702 1.00 81.81 87 ARG A C 1
ATOM 661 O O . ARG A 1 87 ? -9.311 -4.693 22.535 1.00 81.81 87 ARG A O 1
ATOM 668 N N . GLU A 1 88 ? -7.598 -3.391 21.897 1.00 84.38 88 GLU A N 1
ATOM 669 C CA . GLU A 1 88 ? -7.511 -2.627 23.147 1.00 84.38 88 GLU A CA 1
ATOM 670 C C . GLU A 1 88 ? -8.825 -1.891 23.464 1.00 84.38 88 GLU A C 1
ATOM 672 O O . GLU A 1 88 ? -9.282 -1.868 24.608 1.00 84.38 88 GLU A O 1
ATOM 677 N N . ALA A 1 89 ? -9.479 -1.311 22.453 1.00 84.88 89 ALA A N 1
ATOM 678 C CA . ALA A 1 89 ? -10.779 -0.672 22.637 1.00 84.88 89 ALA A CA 1
ATOM 679 C C . ALA A 1 89 ? -11.861 -1.679 23.066 1.00 84.88 89 ALA A C 1
ATOM 681 O O . ALA A 1 89 ? -12.658 -1.384 23.958 1.00 84.88 89 ALA A O 1
ATOM 682 N N . LEU A 1 90 ? -11.882 -2.868 22.460 1.00 83.88 90 LEU A N 1
ATOM 683 C CA . LEU A 1 90 ? -12.834 -3.930 22.793 1.00 83.88 90 LEU A CA 1
ATOM 684 C C . LEU A 1 90 ? -12.615 -4.495 24.198 1.00 83.88 90 LEU A C 1
ATOM 686 O O . LEU A 1 90 ? -13.594 -4.717 24.908 1.00 83.88 90 LEU A O 1
ATOM 690 N N . GLU A 1 91 ? -11.364 -4.671 24.625 1.00 84.81 91 GLU A N 1
ATOM 691 C CA . GLU A 1 91 ? -11.026 -5.085 25.994 1.00 84.81 91 GLU A CA 1
ATOM 692 C C . GLU A 1 91 ? -11.581 -4.090 27.021 1.00 84.81 91 GLU A C 1
ATOM 694 O O . GLU A 1 91 ? -12.261 -4.487 27.968 1.00 84.81 91 GLU A O 1
ATOM 699 N N . ARG A 1 92 ? -11.404 -2.786 26.777 1.00 86.75 92 ARG A N 1
ATOM 700 C CA . ARG A 1 92 ? -11.968 -1.733 27.638 1.00 86.75 92 ARG A CA 1
ATOM 701 C C . ARG A 1 92 ? -13.497 -1.739 27.648 1.00 86.75 92 ARG A C 1
ATOM 703 O O . ARG A 1 92 ? -14.102 -1.531 28.697 1.00 86.75 92 ARG A O 1
ATOM 710 N N . PHE A 1 93 ? -14.144 -1.990 26.507 1.00 83.00 93 PHE A N 1
ATOM 711 C CA . PHE A 1 93 ? -15.603 -2.132 26.465 1.00 83.00 93 PHE A CA 1
ATOM 712 C C . PHE A 1 93 ? -16.084 -3.352 27.252 1.00 83.00 93 PHE A C 1
ATOM 714 O O . PHE A 1 93 ? -17.061 -3.246 27.991 1.00 83.00 93 PHE A O 1
ATOM 721 N N . ALA A 1 94 ? -15.401 -4.490 27.128 1.00 81.75 94 ALA A N 1
ATOM 722 C CA . ALA A 1 94 ? -15.728 -5.700 27.872 1.00 81.75 94 ALA A CA 1
ATOM 723 C C . ALA A 1 94 ? -15.608 -5.477 29.387 1.00 81.75 94 ALA A C 1
ATOM 725 O O . ALA A 1 94 ? -16.513 -5.855 30.129 1.00 81.75 94 ALA A O 1
ATOM 726 N N . GLU A 1 95 ? -14.549 -4.803 29.839 1.00 85.88 95 GLU A N 1
ATOM 727 C CA . GLU A 1 95 ? -14.345 -4.461 31.250 1.00 85.88 95 GLU A CA 1
ATOM 728 C C . GLU A 1 95 ? -15.460 -3.552 31.793 1.00 85.88 95 GLU A C 1
ATOM 730 O O . GLU A 1 95 ? -16.046 -3.839 32.838 1.00 85.88 95 GLU A O 1
ATOM 735 N N . LEU A 1 96 ? -15.834 -2.504 31.050 1.00 86.25 96 LEU A N 1
ATOM 736 C CA . LEU A 1 96 ? -16.946 -1.621 31.425 1.00 86.25 96 LEU A CA 1
ATOM 737 C C . LEU A 1 96 ? -18.278 -2.375 31.526 1.00 86.25 96 LEU A C 1
ATOM 739 O O . LEU A 1 96 ? -19.047 -2.165 32.460 1.00 86.25 96 LEU A O 1
ATOM 743 N N . ILE A 1 97 ? -18.543 -3.288 30.592 1.00 81.88 97 ILE A N 1
ATOM 744 C CA . ILE A 1 97 ? -19.764 -4.103 30.589 1.00 81.88 97 ILE A CA 1
ATOM 745 C C . ILE A 1 97 ? -19.787 -5.068 31.779 1.00 81.88 97 ILE A C 1
ATOM 747 O O . ILE A 1 97 ? -20.839 -5.267 32.386 1.00 81.88 97 ILE A O 1
ATOM 751 N N . VAL A 1 98 ? -18.644 -5.666 32.127 1.00 80.38 98 VAL A N 1
ATOM 752 C CA . VAL A 1 98 ? -18.526 -6.554 33.291 1.00 80.38 98 VAL A CA 1
ATOM 753 C C . VAL A 1 98 ? -18.826 -5.804 34.585 1.00 80.38 98 VAL A C 1
ATOM 755 O O . VAL A 1 98 ? -19.537 -6.343 35.435 1.00 80.38 98 VAL A O 1
ATOM 758 N N . ASN A 1 99 ? -18.320 -4.576 34.704 1.00 79.44 99 ASN A N 1
ATOM 759 C CA . ASN A 1 99 ? -18.493 -3.743 35.889 1.00 79.44 99 ASN A CA 1
ATOM 760 C C . ASN A 1 99 ? -19.931 -3.233 36.055 1.00 79.44 99 ASN A C 1
ATOM 762 O O . ASN A 1 99 ? -20.402 -3.135 37.184 1.00 79.44 99 ASN A O 1
ATOM 766 N N . GLU A 1 100 ? -20.646 -2.962 34.958 1.00 85.81 100 GLU A N 1
ATOM 767 C CA . GLU A 1 100 ? -21.998 -2.387 35.028 1.00 85.81 100 GLU A CA 1
ATOM 768 C C . GLU A 1 100 ? -23.146 -3.402 34.993 1.00 85.81 100 GLU A C 1
ATOM 770 O O . GLU A 1 100 ? -24.294 -3.052 35.279 1.00 85.81 100 GLU A O 1
ATOM 775 N N . ILE A 1 101 ? -22.881 -4.670 34.659 1.00 87.38 101 ILE A N 1
ATOM 776 C CA . ILE A 1 101 ? -23.915 -5.713 34.635 1.00 87.38 101 ILE A CA 1
ATOM 777 C C . ILE A 1 101 ? -23.766 -6.640 35.856 1.00 87.38 101 ILE A C 1
ATOM 779 O O . ILE A 1 101 ? -22.937 -7.558 35.838 1.00 87.38 101 ILE A O 1
ATOM 783 N N . PRO A 1 102 ? -24.607 -6.471 36.899 1.00 80.50 102 PRO A N 1
ATOM 784 C CA . PRO A 1 102 ? -24.578 -7.324 38.090 1.00 80.50 102 PRO A CA 1
ATOM 785 C C . PRO A 1 102 ? -25.104 -8.745 37.829 1.00 80.50 102 PRO A C 1
ATOM 787 O O . PRO A 1 102 ? -24.725 -9.680 38.531 1.00 80.50 102 PRO A O 1
ATOM 790 N N . ASP A 1 103 ? -25.951 -8.928 36.811 1.00 89.00 103 ASP A N 1
ATOM 791 C CA . ASP A 1 103 ? -26.470 -10.240 36.415 1.00 89.00 103 ASP A CA 1
ATOM 792 C C . ASP A 1 103 ? -25.439 -11.034 35.593 1.00 89.00 103 ASP A C 1
ATOM 794 O O . ASP A 1 103 ? -25.132 -10.705 34.441 1.00 89.00 103 ASP A O 1
ATOM 798 N N . VAL A 1 104 ? -24.936 -12.114 36.193 1.00 82.19 104 VAL A N 1
ATOM 799 C CA . VAL A 1 104 ? -23.888 -12.981 35.639 1.00 82.19 104 VAL A CA 1
ATOM 800 C C . VAL A 1 104 ? -24.295 -13.580 34.292 1.00 82.19 104 VAL A C 1
ATOM 802 O O . VAL A 1 104 ? -23.477 -13.617 33.372 1.00 82.19 104 VAL A O 1
ATOM 805 N N . GLU A 1 105 ? -25.553 -13.998 34.130 1.00 82.50 105 GLU A N 1
ATOM 806 C CA . GLU A 1 105 ? -26.000 -14.611 32.876 1.00 82.50 105 GLU A CA 1
ATOM 807 C C . GLU A 1 105 ? -26.065 -13.595 31.736 1.00 82.50 105 GLU A C 1
ATOM 809 O O . GLU A 1 105 ? -25.659 -13.872 30.603 1.00 82.50 105 GLU A O 1
ATOM 814 N N . ARG A 1 106 ? -26.577 -12.393 32.018 1.00 80.31 106 ARG A N 1
ATOM 815 C CA . ARG A 1 106 ? -26.667 -11.324 31.021 1.00 80.31 106 ARG A CA 1
ATOM 816 C C . ARG A 1 106 ? -25.290 -10.811 30.627 1.00 80.31 106 ARG A C 1
ATOM 818 O O . ARG A 1 106 ? -25.074 -10.567 29.443 1.00 80.31 106 ARG A O 1
ATOM 825 N N . ARG A 1 107 ? -24.358 -10.728 31.576 1.00 82.25 107 ARG A N 1
ATOM 826 C CA . ARG A 1 107 ? -22.955 -10.399 31.315 1.00 82.25 107 ARG A CA 1
ATOM 827 C C . ARG A 1 107 ? -22.298 -11.418 30.384 1.00 82.25 107 ARG A C 1
ATOM 829 O O . ARG A 1 107 ? -21.709 -11.022 29.381 1.00 82.25 107 ARG A O 1
ATOM 836 N N . GLN A 1 108 ? -22.467 -12.713 30.658 1.00 81.62 108 GLN A N 1
ATOM 837 C CA . GLN A 1 108 ? -21.889 -13.771 29.827 1.00 81.62 108 GLN A CA 1
ATOM 838 C C . GLN A 1 108 ? -22.432 -13.722 28.392 1.00 81.62 108 GLN A C 1
ATOM 840 O O . GLN A 1 108 ? -21.657 -13.775 27.440 1.00 81.62 108 GLN A O 1
ATOM 845 N N . ARG A 1 109 ? -23.750 -13.523 28.225 1.00 82.88 109 ARG A N 1
ATOM 846 C CA . ARG A 1 109 ? -24.376 -13.384 26.897 1.00 82.88 109 ARG A CA 1
ATOM 847 C C . ARG A 1 109 ? -23.786 -12.226 26.086 1.00 82.88 109 ARG A C 1
ATOM 849 O O . ARG A 1 109 ? -23.549 -12.389 24.892 1.00 82.88 109 ARG A O 1
ATOM 856 N N . VAL A 1 110 ? -23.543 -11.076 26.717 1.00 81.62 110 VAL A N 1
ATOM 857 C CA . VAL A 1 110 ? -22.984 -9.896 26.034 1.00 81.62 110 VAL A CA 1
ATOM 858 C C . VAL A 1 110 ? -21.517 -10.114 25.655 1.00 81.62 110 VAL A C 1
ATOM 860 O O . VAL A 1 110 ? -21.134 -9.812 24.526 1.00 81.62 110 VAL A O 1
ATOM 863 N N . LEU A 1 111 ? -20.708 -10.695 26.546 1.00 81.62 111 LEU A N 1
ATOM 864 C CA . LEU A 1 111 ? -19.303 -11.002 26.254 1.00 81.62 111 LEU A CA 1
ATOM 865 C C . LEU A 1 111 ? -19.159 -11.999 25.100 1.00 81.62 111 LEU A C 1
ATOM 867 O O . LEU A 1 111 ? -18.362 -11.773 24.193 1.00 81.62 111 LEU A O 1
ATOM 871 N N . THR A 1 112 ? -19.967 -13.063 25.079 1.00 84.38 112 THR A N 1
ATOM 872 C CA . THR A 1 112 ? -19.965 -14.027 23.969 1.00 84.38 112 THR A CA 1
ATOM 873 C C . THR A 1 112 ? -20.318 -13.362 22.635 1.00 84.38 112 THR A C 1
ATOM 875 O O . THR A 1 112 ? -19.676 -13.644 21.627 1.00 84.38 112 THR A O 1
ATOM 878 N N . GLN A 1 113 ? -21.294 -12.445 22.610 1.00 83.06 113 GLN A N 1
ATOM 879 C CA . GLN A 1 113 ? -21.638 -11.708 21.387 1.00 83.06 113 GLN A CA 1
ATOM 880 C C . GLN A 1 113 ? -20.497 -10.802 20.909 1.00 83.06 113 GLN A C 1
ATOM 882 O O . GLN A 1 113 ? -20.206 -10.776 19.716 1.00 83.06 113 GLN A O 1
ATOM 887 N N . LEU A 1 114 ? -19.819 -10.103 21.824 1.00 81.50 114 LEU A N 1
ATOM 888 C CA . LEU A 1 114 ? -18.665 -9.264 21.488 1.00 81.50 114 LEU A CA 1
ATOM 889 C C . LEU A 1 114 ? -17.503 -10.079 20.918 1.00 81.50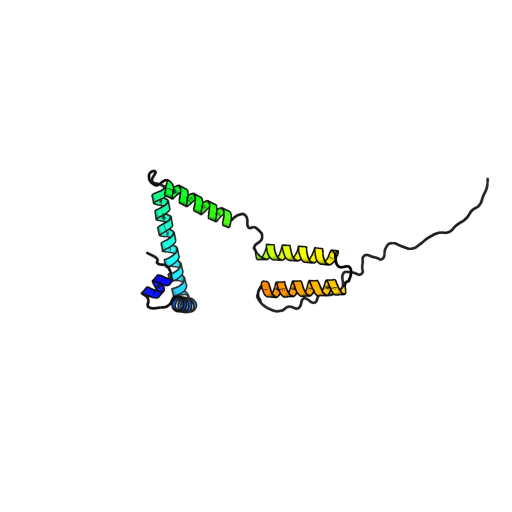 114 LEU A C 1
ATOM 891 O O . LEU A 1 114 ? -16.898 -9.666 19.929 1.00 81.50 114 LEU A O 1
ATOM 895 N N . ILE A 1 115 ? -17.220 -11.248 21.497 1.00 82.00 115 ILE A N 1
ATOM 896 C CA . ILE A 1 115 ? -16.176 -12.151 21.000 1.00 82.00 115 ILE A CA 1
ATOM 897 C C . ILE A 1 115 ? -16.511 -12.618 19.582 1.00 82.00 115 ILE A C 1
ATOM 899 O O . ILE A 1 115 ? -15.653 -12.510 18.712 1.00 82.00 115 ILE A O 1
ATOM 903 N N . ASN A 1 116 ? -17.752 -13.047 19.329 1.00 82.62 116 ASN A N 1
ATOM 904 C CA . ASN A 1 116 ? -18.183 -13.508 18.004 1.00 82.62 116 ASN A CA 1
ATOM 905 C C . ASN A 1 116 ? -18.068 -12.414 16.930 1.00 82.62 116 ASN A C 1
ATOM 907 O O . ASN A 1 116 ? -17.533 -12.656 15.852 1.00 82.62 116 ASN A O 1
ATOM 911 N N . ILE A 1 117 ? -18.505 -11.189 17.238 1.00 81.69 117 ILE A N 1
ATOM 912 C CA . ILE A 1 117 ? -18.352 -10.043 16.326 1.00 81.69 117 ILE A CA 1
ATOM 913 C C . ILE A 1 117 ? -16.864 -9.778 16.054 1.00 81.69 117 ILE A C 1
ATOM 915 O O . ILE A 1 117 ? -16.467 -9.495 14.926 1.00 81.69 117 ILE A O 1
ATOM 919 N N . THR A 1 118 ? -16.016 -9.914 17.074 1.00 76.38 118 THR A N 1
ATOM 920 C CA . THR A 1 118 ? -14.570 -9.707 16.937 1.00 76.38 118 THR A CA 1
ATOM 921 C C . THR A 1 118 ? -13.926 -10.768 16.045 1.00 76.38 118 THR A C 1
ATOM 923 O O . THR A 1 118 ? -13.111 -10.419 15.190 1.00 76.38 118 THR A O 1
ATOM 926 N N . THR A 1 119 ? -14.290 -12.046 16.182 1.00 77.69 119 THR A N 1
ATOM 927 C CA . THR A 1 119 ? -13.794 -13.127 15.310 1.00 77.69 119 THR A CA 1
ATOM 928 C C . THR A 1 119 ? -14.274 -12.984 13.868 1.00 77.69 119 THR A C 1
ATOM 930 O O . THR A 1 119 ? -13.509 -13.256 12.943 1.00 77.69 119 THR A O 1
ATOM 933 N N . GLU A 1 120 ? -15.497 -12.500 13.650 1.00 78.25 120 GLU A N 1
ATOM 934 C CA . GLU A 1 120 ? -16.008 -12.181 12.311 1.00 78.25 120 GLU A CA 1
ATOM 935 C C . GLU A 1 120 ? -15.247 -11.006 11.674 1.00 78.25 120 GLU A C 1
ATOM 937 O O . GLU A 1 120 ? -14.822 -11.094 10.521 1.00 78.25 120 GLU A O 1
ATOM 942 N N . CYS A 1 121 ? -15.006 -9.927 12.427 1.00 67.62 121 CYS A N 1
ATOM 943 C CA . CYS A 1 121 ? -14.300 -8.742 11.931 1.00 67.62 121 CYS A CA 1
ATOM 944 C C . CYS A 1 121 ? -12.792 -8.952 11.733 1.00 67.62 121 CYS A C 1
ATOM 946 O O . CYS A 1 121 ? -12.196 -8.315 10.865 1.00 67.62 121 CYS A O 1
ATOM 948 N N . THR A 1 122 ? -12.162 -9.824 12.523 1.00 68.19 122 THR A N 1
ATOM 949 C CA . THR A 1 122 ? -10.731 -10.154 12.381 1.00 68.19 122 THR A CA 1
ATOM 950 C C . THR A 1 122 ? -10.460 -11.193 11.295 1.00 68.19 122 THR A C 1
ATOM 952 O O . THR A 1 122 ? -9.305 -11.377 10.922 1.00 68.19 122 THR A O 1
ATOM 955 N N . GLY A 1 123 ? -11.515 -11.798 10.738 1.00 49.94 123 GLY A N 1
ATOM 956 C CA . GLY A 1 123 ? -11.474 -12.579 9.510 1.00 49.94 123 GLY A CA 1
ATOM 957 C C . GLY A 1 123 ? -10.568 -13.799 9.599 1.00 49.94 123 GLY A C 1
ATOM 958 O O . GLY A 1 123 ? -9.445 -13.741 9.124 1.00 49.94 123 GLY A O 1
ATOM 959 N N . ALA A 1 124 ? -11.074 -14.907 10.151 1.00 52.81 124 ALA A N 1
ATOM 960 C CA . ALA A 1 124 ? -10.670 -16.279 9.815 1.00 52.81 124 ALA A CA 1
ATOM 961 C C . ALA A 1 124 ? -9.210 -16.479 9.332 1.00 52.81 124 ALA A C 1
ATOM 963 O O . ALA A 1 124 ? -8.977 -17.072 8.278 1.00 52.81 124 ALA A O 1
ATOM 964 N N . ILE A 1 125 ? -8.212 -16.058 10.115 1.00 44.62 125 ILE A N 1
ATOM 965 C CA . ILE A 1 125 ? -6.851 -16.577 9.965 1.00 44.62 125 ILE A CA 1
ATOM 966 C C . ILE A 1 125 ? -6.781 -17.836 10.827 1.00 44.62 125 ILE A C 1
ATOM 968 O O . ILE A 1 125 ? -6.426 -17.781 11.994 1.00 44.62 125 ILE A O 1
ATOM 972 N N . GLY A 1 126 ? -7.173 -18.964 10.231 1.00 42.22 126 GLY A N 1
ATOM 973 C CA . GLY A 1 126 ? -6.803 -20.305 10.685 1.00 42.22 126 GLY A CA 1
ATOM 974 C C . GLY A 1 126 ? -7.405 -20.781 12.012 1.00 42.22 126 GLY A C 1
ATOM 975 O O . GLY A 1 126 ? -6.881 -20.513 13.079 1.00 42.22 126 GLY A O 1
ATOM 976 N N . GLN A 1 127 ? -8.409 -21.652 11.885 1.00 38.12 127 GLN A N 1
ATOM 977 C CA . GLN A 1 127 ? -8.884 -22.612 12.891 1.00 38.12 127 GLN A CA 1
ATOM 978 C C . GLN A 1 127 ? -9.613 -22.039 14.117 1.00 38.12 127 GLN A C 1
ATOM 980 O O . GLN A 1 127 ? -9.045 -21.533 15.075 1.00 38.12 127 GLN A O 1
ATOM 985 N N . SER A 1 128 ? -10.926 -22.265 14.088 1.00 43.34 128 SER A N 1
ATOM 986 C CA . SER A 1 128 ? -11.832 -22.310 15.229 1.00 43.34 128 SER A CA 1
ATOM 987 C C . SER A 1 128 ? -11.238 -23.136 16.378 1.00 43.34 128 SER A C 1
ATOM 989 O O . SER A 1 128 ? -11.373 -24.359 16.396 1.00 43.34 128 SER A O 1
ATOM 991 N N . GLN A 1 129 ? -10.625 -22.477 17.358 1.00 38.38 129 GLN A N 1
ATOM 992 C CA . GLN A 1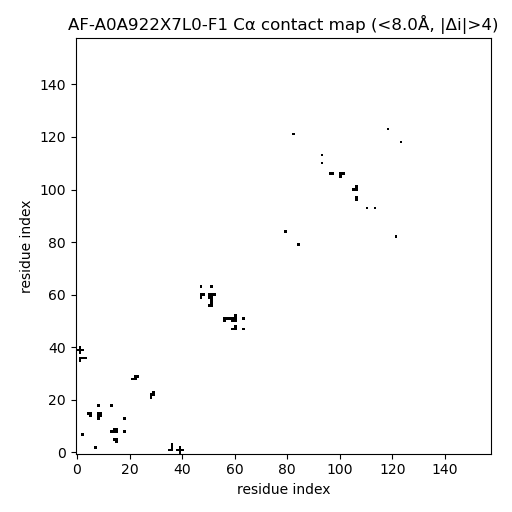 129 ? -10.530 -23.011 18.710 1.00 38.38 129 GLN A CA 1
ATOM 993 C C . GLN A 1 129 ? -11.614 -22.328 19.537 1.00 38.38 129 GLN A C 1
ATOM 995 O O . GLN A 1 129 ? -11.557 -21.133 19.816 1.00 38.38 129 GLN A O 1
ATOM 1000 N N . VAL A 1 130 ? -12.635 -23.108 19.885 1.00 39.56 130 VAL A N 1
ATOM 1001 C CA . VAL A 1 130 ? -13.538 -22.785 20.985 1.00 39.56 130 VAL A CA 1
ATOM 1002 C C . VAL A 1 130 ? -12.645 -22.633 22.212 1.00 39.56 130 VAL A C 1
ATOM 1004 O O . VAL A 1 130 ? -12.073 -23.617 22.679 1.00 39.56 130 VAL A O 1
ATOM 1007 N N . ILE A 1 131 ? -12.448 -21.401 22.678 1.00 42.22 131 ILE A N 1
ATOM 1008 C CA . ILE A 1 131 ? -11.822 -21.167 23.975 1.00 42.22 131 ILE A CA 1
ATOM 1009 C C . ILE A 1 131 ? -12.874 -21.579 24.999 1.00 42.22 131 ILE A C 1
ATOM 1011 O O . ILE A 1 131 ? -13.823 -20.840 25.262 1.00 42.22 131 ILE A O 1
ATOM 1015 N N . ASP A 1 132 ? -12.733 -22.799 25.510 1.00 38.41 132 ASP A N 1
ATOM 1016 C CA . ASP A 1 132 ? -13.455 -23.261 26.686 1.00 38.41 132 ASP A CA 1
ATOM 1017 C C . ASP A 1 132 ? -12.930 -22.429 27.862 1.00 38.41 132 ASP A C 1
ATOM 1019 O O . ASP A 1 132 ? -11.825 -22.641 28.367 1.00 38.41 132 ASP A O 1
ATOM 1023 N N . VAL A 1 133 ? -13.661 -21.371 28.215 1.00 44.50 133 VAL A N 1
ATOM 1024 C CA . VAL A 1 133 ? -13.329 -20.555 29.381 1.00 44.50 133 VAL A CA 1
ATOM 1025 C C . VAL A 1 133 ? -13.770 -21.356 30.600 1.00 44.50 133 VAL A C 1
ATOM 1027 O O . VAL A 1 133 ? -14.918 -21.261 31.034 1.00 44.50 133 VAL A O 1
ATOM 1030 N N . GLU A 1 134 ? -12.867 -22.185 31.125 1.00 35.25 134 GLU A N 1
ATOM 1031 C CA . GLU A 1 134 ? -13.085 -22.876 32.394 1.00 35.25 134 GLU A CA 1
ATOM 1032 C C . GLU A 1 134 ? -13.434 -21.861 33.506 1.00 35.25 134 GLU A C 1
ATOM 1034 O O . GLU A 1 134 ? -12.719 -20.869 33.694 1.00 35.25 134 GLU A O 1
ATOM 1039 N N . PRO A 1 135 ? -14.500 -22.092 34.293 1.00 42.56 135 PRO A N 1
ATOM 1040 C CA . PRO A 1 135 ? -14.977 -21.161 35.310 1.00 42.56 135 PRO A CA 1
ATOM 1041 C C . PRO A 1 135 ? -14.253 -21.349 36.657 1.00 42.56 135 PRO A C 1
ATOM 1043 O O . PRO A 1 135 ? -14.895 -21.364 37.706 1.00 42.56 135 PRO A O 1
ATOM 1046 N N . THR A 1 136 ? -12.926 -21.511 36.669 1.00 39.94 136 THR A N 1
ATOM 1047 C CA . THR A 1 136 ? -12.217 -22.036 37.860 1.00 39.94 136 THR A CA 1
ATOM 1048 C C . THR A 1 136 ? -11.424 -20.999 38.670 1.00 39.94 136 THR A C 1
ATOM 1050 O O . THR A 1 136 ? -10.679 -21.377 39.568 1.00 39.94 136 THR A O 1
ATOM 1053 N N . LEU A 1 137 ? -11.584 -19.687 38.445 1.00 38.75 137 LEU A N 1
ATOM 1054 C CA . LEU A 1 137 ? -10.826 -18.661 39.199 1.00 38.75 137 LEU A CA 1
ATOM 1055 C C . LEU A 1 137 ? -11.662 -17.635 39.987 1.00 38.75 137 LEU A C 1
ATOM 1057 O O . LEU A 1 137 ? -11.143 -16.581 40.342 1.00 38.75 137 LEU A O 1
ATOM 1061 N N . LEU A 1 138 ? -12.921 -17.931 40.337 1.00 40.16 138 LEU A N 1
ATOM 1062 C CA . LEU A 1 138 ? -13.752 -17.006 41.138 1.00 40.16 138 LEU A CA 1
ATOM 1063 C C . LEU A 1 138 ? -14.224 -17.522 42.509 1.00 40.16 138 LEU A C 1
ATOM 1065 O O . LEU A 1 138 ? -15.059 -16.885 43.144 1.00 40.16 138 LEU A O 1
ATOM 1069 N N . THR A 1 139 ? -13.649 -18.603 43.041 1.00 39.94 139 THR A N 1
ATOM 1070 C CA . THR A 1 139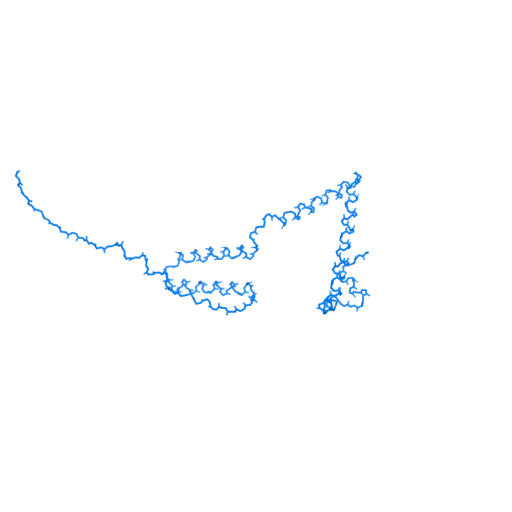 ? -14.010 -19.122 44.382 1.00 39.94 139 THR A CA 1
ATOM 1071 C C . THR A 1 139 ? -12.818 -19.322 45.317 1.00 39.94 139 THR A C 1
ATOM 1073 O O . THR A 1 139 ? -12.753 -20.304 46.049 1.00 39.94 139 THR A O 1
ATOM 1076 N N . ALA A 1 140 ? -11.874 -18.379 45.339 1.00 37.34 140 ALA A N 1
ATOM 1077 C CA . ALA A 1 140 ? -10.844 -18.333 46.382 1.00 37.34 140 ALA A CA 1
ATOM 1078 C C . ALA A 1 140 ? -10.435 -16.894 46.744 1.00 37.34 140 ALA A C 1
ATOM 1080 O O . ALA A 1 140 ? -9.257 -16.563 46.786 1.00 37.34 140 ALA A O 1
ATOM 1081 N N . SER A 1 141 ? -11.400 -16.005 46.996 1.00 40.50 141 SER A N 1
ATOM 1082 C CA . SER A 1 141 ? -11.110 -14.722 47.663 1.00 40.50 141 SER A CA 1
ATOM 1083 C C . SER A 1 141 ? -12.298 -14.179 48.466 1.00 40.50 141 SER A C 1
ATOM 1085 O O . SER A 1 141 ? -12.553 -12.984 48.498 1.00 40.50 141 SER A O 1
ATOM 1087 N N . HIS A 1 142 ? -13.070 -15.066 49.109 1.00 40.44 142 HIS A N 1
ATOM 1088 C CA . HIS A 1 142 ? -14.141 -14.642 50.022 1.00 40.44 142 HIS A CA 1
ATOM 1089 C C . HIS A 1 142 ? -14.390 -15.619 51.185 1.00 40.44 142 HIS A C 1
ATOM 1091 O O . HIS A 1 142 ? -15.522 -15.862 51.586 1.00 40.44 142 HIS A O 1
ATOM 1097 N N . ALA A 1 143 ? -13.321 -16.174 51.761 1.00 40.78 143 ALA A N 1
ATOM 1098 C CA . ALA A 1 143 ? -13.402 -16.972 52.988 1.00 40.78 143 ALA A CA 1
ATOM 1099 C C . ALA A 1 143 ? -12.222 -16.678 53.931 1.00 40.78 143 ALA A C 1
ATOM 1101 O O . ALA A 1 143 ? -11.442 -17.560 54.269 1.00 40.78 143 ALA A O 1
ATOM 1102 N N . ALA A 1 144 ? -12.068 -15.415 54.333 1.00 41.44 144 ALA A N 1
ATOM 1103 C CA . ALA A 1 144 ? -11.227 -15.026 55.467 1.00 41.44 144 ALA A CA 1
ATOM 1104 C C . ALA A 1 144 ? -11.730 -13.697 56.048 1.00 41.44 144 ALA A C 1
ATOM 1106 O O . ALA A 1 144 ? -11.090 -12.659 55.921 1.00 41.44 144 ALA A O 1
ATOM 1107 N N . GLY A 1 145 ? -12.926 -13.708 56.634 1.00 44.59 145 GLY A N 1
ATOM 1108 C CA . GLY A 1 145 ? -13.445 -12.524 57.311 1.00 44.59 145 GLY A CA 1
ATOM 1109 C C . GLY A 1 145 ? -14.914 -12.640 57.668 1.00 44.59 145 GLY A C 1
ATOM 1110 O O . GLY A 1 145 ? -15.726 -12.033 56.988 1.00 44.59 145 GLY A O 1
ATOM 1111 N N . ALA A 1 146 ? -15.232 -13.442 58.689 1.00 43.47 146 ALA A N 1
ATOM 1112 C CA . ALA A 1 146 ? -16.375 -13.260 59.599 1.00 43.47 146 ALA A CA 1
ATOM 1113 C C . ALA A 1 146 ? -16.646 -14.559 60.377 1.00 43.47 146 ALA A C 1
ATOM 1115 O O . ALA A 1 146 ? -17.381 -15.400 59.884 1.00 43.47 146 ALA A O 1
ATOM 1116 N N . MET A 1 147 ? -16.042 -14.715 61.559 1.00 41.31 147 MET A N 1
ATOM 1117 C CA . MET A 1 147 ? -16.556 -15.396 62.768 1.00 41.31 147 MET A CA 1
ATOM 1118 C C . MET A 1 147 ? -15.511 -15.113 63.873 1.00 41.31 147 MET A C 1
ATOM 1120 O O . MET A 1 147 ? -14.329 -15.330 63.645 1.00 41.31 147 MET A O 1
ATOM 1124 N N . GLY A 1 148 ? -15.811 -14.584 65.052 1.00 40.62 148 GLY A N 1
ATOM 1125 C CA . GLY A 1 148 ? -17.100 -14.451 65.695 1.00 40.62 148 GLY A CA 1
ATOM 1126 C C . GLY A 1 148 ? -17.098 -13.401 66.802 1.00 40.62 148 GLY A C 1
ATOM 1127 O O . GLY A 1 148 ? -16.091 -12.802 67.175 1.00 40.62 148 GLY A O 1
ATOM 1128 N N . GLU A 1 149 ? -18.320 -13.195 67.243 1.00 43.91 149 GLU A N 1
ATOM 1129 C CA . GLU A 1 149 ? -18.891 -12.101 67.993 1.00 43.91 149 GLU A CA 1
ATOM 1130 C C . GLU A 1 149 ? -19.116 -12.550 69.455 1.00 43.91 149 GLU A C 1
ATOM 1132 O O . GLU A 1 149 ? -19.565 -13.666 69.690 1.00 43.91 149 GLU A O 1
ATOM 1137 N N . ILE A 1 150 ? -18.769 -11.667 70.402 1.00 48.47 150 ILE A N 1
ATOM 1138 C CA . ILE A 1 150 ? -19.418 -11.364 71.700 1.00 48.47 150 ILE A CA 1
ATOM 1139 C C . ILE A 1 150 ? -19.683 -12.491 72.733 1.00 48.47 150 ILE A C 1
ATOM 1141 O O . ILE A 1 150 ? -20.552 -13.336 72.560 1.00 48.47 150 ILE A O 1
ATOM 1145 N N . ALA A 1 151 ? -19.071 -12.331 73.917 1.00 45.44 151 ALA A N 1
ATOM 1146 C CA . ALA A 1 151 ? -19.645 -12.487 75.275 1.00 45.44 151 ALA A CA 1
ATOM 1147 C C . ALA A 1 151 ? -18.575 -11.993 76.283 1.00 45.44 151 ALA A C 1
ATOM 1149 O O . ALA A 1 151 ? -17.404 -12.279 76.072 1.00 45.44 151 ALA A O 1
ATOM 1150 N N . GLY A 1 152 ? -18.791 -11.241 77.364 1.00 42.03 152 GLY A N 1
ATOM 1151 C CA . GLY A 1 152 ? -19.962 -10.848 78.148 1.00 42.03 152 GLY A CA 1
ATOM 1152 C C . GLY A 1 152 ? -19.548 -10.867 79.638 1.00 42.03 152 GLY A C 1
ATOM 1153 O O . GLY A 1 152 ? -18.924 -11.840 80.039 1.00 42.03 152 GLY A O 1
ATOM 1154 N N . GLY A 1 153 ? -19.897 -9.823 80.411 1.00 42.91 153 GLY A N 1
ATOM 1155 C CA . GLY A 1 153 ? -19.948 -9.766 81.896 1.00 42.91 153 GLY A CA 1
ATOM 1156 C C . GLY A 1 153 ? -18.608 -9.799 82.664 1.00 42.91 153 GLY A C 1
ATOM 1157 O O . GLY A 1 153 ? -17.765 -10.633 82.382 1.00 42.91 153 GLY A O 1
ATOM 1158 N N . GLU A 1 154 ? -18.260 -8.837 83.528 1.00 50.06 154 GLU A N 1
ATOM 1159 C CA . GLU A 1 154 ? -18.831 -8.456 84.846 1.00 50.06 154 GLU A CA 1
ATOM 1160 C C . GLU A 1 154 ? -18.046 -9.068 86.034 1.00 50.06 154 GLU A C 1
ATOM 1162 O O . GLU A 1 154 ? -17.540 -10.178 85.930 1.00 50.06 154 GLU A O 1
ATOM 1167 N N . GLU A 1 155 ? -17.983 -8.300 87.135 1.00 45.94 155 GLU A N 1
ATOM 1168 C CA . GLU A 1 155 ? -17.342 -8.520 88.457 1.00 45.94 155 GLU A CA 1
ATOM 1169 C C . GLU A 1 155 ? -15.830 -8.231 88.593 1.00 45.94 155 GLU A C 1
ATOM 1171 O O . GLU A 1 155 ? -15.049 -8.531 87.701 1.00 45.94 155 GLU A O 1
ATOM 1176 N N . ALA A 1 156 ? -15.270 -7.736 89.705 1.00 51.56 156 ALA A N 1
ATOM 1177 C CA . ALA A 1 156 ? -15.667 -6.972 90.902 1.00 51.56 156 ALA A CA 1
ATOM 1178 C C . ALA A 1 156 ? -14.406 -6.923 91.810 1.00 51.56 156 ALA A C 1
ATOM 1180 O O . ALA A 1 156 ? -13.683 -7.913 91.851 1.00 51.56 156 ALA A O 1
ATOM 1181 N N . GLY A 1 157 ? -14.200 -5.839 92.578 1.00 53.62 157 GLY A N 1
ATOM 1182 C CA . GLY A 1 157 ? -13.287 -5.762 93.748 1.00 53.62 157 GLY A CA 1
ATOM 1183 C C . GLY A 1 157 ? -11.778 -5.758 93.438 1.00 53.62 157 GLY A C 1
ATOM 1184 O O . GLY A 1 157 ? -11.330 -6.388 92.492 1.00 53.62 157 GLY A O 1
ATOM 1185 N N . GLU A 1 158 ? -10.900 -5.065 94.158 1.00 49.91 158 GLU A N 1
ATOM 1186 C CA . GLU A 1 158 ? -10.936 -4.375 95.455 1.00 49.91 158 GLU A CA 1
ATOM 1187 C C . GLU A 1 158 ? -9.785 -3.348 95.474 1.00 49.91 158 GLU A C 1
ATOM 1189 O O . GLU A 1 158 ? -8.751 -3.619 94.815 1.00 49.91 158 GLU A O 1
#

Foldseek 3Di:
DADPLQVVQVVVVHGSVVLVVVCVVDVVSVVVNVVSVVVVVVVVVVVLVVLCPDPVNVVSVVVVVVVVVVVCVVVPPDDQDPLRVVVVVLVVVLVVLVVPDPDPVVNVVVVVVSVVVNDVVVPDPDDDDPPPPPPPPDPPDPPDDDDDDDDDDDDDDD

Secondary structure (DSSP, 8-state):
----HHHHHHHTT--HHHHHHHHHH-HHHHHHHHHHHHHHHHHHHHHHHHHHTSGGGHHHHHHHHHHHHHHHHHTSS-PPPHHHHHHHHHHHHHHHHHHH---HHHHHHHHHHHHHHHHHHHT--S----------SSSSSSSSS-------------

Sequence (158 aa):
MGCPRAAGAKYLGLTPEELEAEAARDETLAKELLRAEGTAVLLHMGNVRKAANDEKNWRTSVWWLEQQARLDKATGPAGPSLQEAVREALERFAELIVNEIPDVERRQRVLTQLINITTECTGAIGQSQVIDVEPTLLTASHAAGAMGEIAGGEEAGE

pLDDT: mean 73.57, std 18.51, range [35.25, 96.0]